Protein AF-A0A843WZU0-F1 (afdb_monomer_lite)

Structure (mmCIF, N/CA/C/O backbone):
data_AF-A0A843WZU0-F1
#
_entry.id   AF-A0A843WZU0-F1
#
loop_
_atom_site.group_PDB
_atom_site.id
_atom_site.type_symbol
_atom_site.label_atom_id
_atom_site.label_alt_id
_atom_site.label_comp_id
_atom_site.label_asym_id
_atom_site.label_entity_id
_atom_site.label_seq_id
_atom_site.pdbx_PDB_ins_code
_atom_site.Cartn_x
_atom_site.Cartn_y
_atom_site.Cartn_z
_atom_site.occupancy
_atom_site.B_iso_or_equiv
_atom_site.auth_seq_id
_atom_site.auth_comp_id
_atom_site.auth_asym_id
_atom_site.auth_atom_id
_atom_site.pdbx_PDB_model_num
ATOM 1 N N . MET A 1 1 ? -19.496 5.874 25.690 1.00 29.38 1 MET A N 1
ATOM 2 C CA . MET A 1 1 ? -19.102 6.927 24.736 1.00 29.38 1 MET A CA 1
ATOM 3 C C . MET A 1 1 ? -18.049 6.318 23.839 1.00 29.38 1 MET A C 1
ATOM 5 O O . MET A 1 1 ? -16.965 6.031 24.326 1.00 29.38 1 MET A O 1
ATOM 9 N N . SER A 1 2 ? -18.412 5.988 22.600 1.00 36.06 2 SER A N 1
ATOM 10 C CA . SER A 1 2 ? -17.468 5.441 21.625 1.00 36.06 2 SER A CA 1
ATOM 11 C C . SER A 1 2 ? -16.636 6.602 21.111 1.00 36.06 2 SER A C 1
ATOM 13 O O . SER A 1 2 ? -17.109 7.388 20.297 1.00 36.06 2 SER A O 1
ATOM 15 N N . VAL A 1 3 ? -15.437 6.761 21.660 1.00 37.38 3 VAL A N 1
ATOM 16 C CA . VAL A 1 3 ? -14.410 7.580 21.025 1.00 37.38 3 VAL A CA 1
ATOM 17 C C . VAL A 1 3 ? -14.153 6.887 19.691 1.00 37.38 3 VAL A C 1
ATOM 19 O O . VAL A 1 3 ? -13.659 5.761 19.689 1.00 37.38 3 VAL A O 1
ATOM 22 N N . SER A 1 4 ? -14.595 7.463 18.569 1.00 43.06 4 SER A N 1
ATOM 23 C CA . SER A 1 4 ? -14.102 6.989 17.281 1.00 43.06 4 SER A CA 1
ATOM 24 C C . SER A 1 4 ? -12.629 7.358 17.272 1.00 43.06 4 SER A C 1
ATOM 26 O O . SER A 1 4 ? -12.286 8.524 17.094 1.00 43.06 4 SER A O 1
ATOM 28 N N . SER A 1 5 ? -11.769 6.398 17.595 1.00 50.44 5 SER A N 1
ATOM 29 C CA . SER A 1 5 ? -10.348 6.513 17.313 1.00 50.44 5 SER A CA 1
ATOM 30 C C . SER A 1 5 ? -10.256 6.752 15.811 1.00 50.44 5 SER A C 1
ATOM 32 O O . SER A 1 5 ? -10.534 5.831 15.046 1.00 50.44 5 SER A O 1
ATOM 34 N N . GLU A 1 6 ? -10.016 7.998 15.401 1.00 60.50 6 GLU A N 1
ATOM 35 C CA . GLU A 1 6 ? -9.781 8.339 13.999 1.00 60.50 6 GLU A CA 1
ATOM 36 C C . GLU A 1 6 ? -8.616 7.469 13.543 1.00 60.50 6 GLU A C 1
ATOM 38 O O . GLU A 1 6 ? -7.500 7.592 14.056 1.00 60.50 6 GLU A O 1
ATOM 43 N N . LYS A 1 7 ? -8.894 6.509 12.662 1.00 74.81 7 LYS A N 1
ATOM 44 C CA . LYS A 1 7 ? -7.844 5.626 12.175 1.00 74.81 7 LYS A CA 1
ATOM 45 C C . LYS A 1 7 ? -7.040 6.426 11.171 1.00 74.81 7 LYS A C 1
ATOM 47 O O . LYS A 1 7 ? -7.599 7.177 10.374 1.00 74.81 7 LYS A O 1
ATOM 52 N N . TRP A 1 8 ? -5.726 6.249 11.149 1.00 81.62 8 TRP A N 1
ATOM 53 C CA . TRP A 1 8 ? -4.874 6.939 10.174 1.00 81.62 8 TRP A CA 1
ATOM 54 C C . TRP A 1 8 ? -5.292 6.618 8.722 1.00 81.62 8 TRP A C 1
ATOM 56 O O . TRP A 1 8 ? -5.167 7.458 7.830 1.00 81.62 8 TRP A O 1
ATOM 66 N N . ILE A 1 9 ? -5.907 5.446 8.504 1.00 83.50 9 ILE A N 1
ATOM 67 C CA . ILE A 1 9 ? -6.501 5.040 7.224 1.00 83.50 9 ILE A CA 1
ATOM 68 C C . ILE A 1 9 ? -7.724 5.873 6.807 1.00 83.50 9 ILE A C 1
ATOM 70 O O . ILE A 1 9 ? -7.991 5.983 5.611 1.00 83.50 9 ILE A O 1
ATOM 74 N N . ASP A 1 10 ? -8.438 6.513 7.740 1.00 81.06 10 ASP A N 1
ATOM 75 C CA . ASP A 1 10 ? -9.560 7.401 7.412 1.00 81.06 10 ASP A CA 1
ATOM 76 C C . ASP A 1 10 ? -9.051 8.659 6.693 1.00 81.06 10 ASP A C 1
ATOM 78 O O . ASP A 1 10 ? -9.720 9.193 5.807 1.00 81.06 10 ASP A O 1
ATOM 82 N N . GLY A 1 11 ? -7.824 9.095 6.994 1.00 76.88 11 GLY A N 1
ATOM 83 C CA . GLY A 1 11 ? -7.146 10.170 6.269 1.00 76.88 11 GLY A CA 1
ATOM 84 C C . GLY A 1 11 ? -6.792 9.796 4.826 1.00 76.88 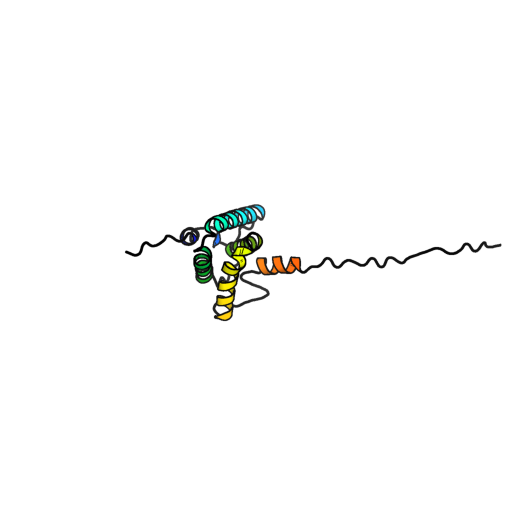11 GLY A C 1
ATOM 85 O O . GLY A 1 11 ? -6.676 10.677 3.974 1.00 76.88 11 GLY A O 1
ATOM 86 N N . LEU A 1 12 ? -6.676 8.499 4.517 1.00 80.75 12 LEU A N 1
ATOM 87 C CA . LEU A 1 12 ? -6.300 8.036 3.183 1.00 80.75 12 LEU A CA 1
ATOM 88 C C . LEU A 1 12 ? -7.441 8.143 2.172 1.00 80.75 12 LEU A C 1
ATOM 90 O O . LEU A 1 12 ? -7.161 8.275 0.982 1.00 80.75 12 LEU A O 1
ATOM 94 N N . GLN A 1 13 ? -8.710 8.098 2.595 1.00 70.81 13 GLN A N 1
ATOM 95 C CA . GLN A 1 13 ? -9.875 7.952 1.699 1.00 70.81 13 GLN A CA 1
ATOM 96 C C . GLN A 1 13 ? -9.987 9.039 0.609 1.00 70.81 13 GLN A C 1
ATOM 98 O O . GLN A 1 13 ? -10.548 8.797 -0.458 1.00 70.81 13 GLN A O 1
ATOM 103 N N . PHE A 1 14 ? -9.407 10.222 0.843 1.00 67.31 14 PHE A N 1
ATOM 104 C CA . PHE A 1 14 ? -9.398 11.349 -0.102 1.00 67.31 14 PHE A CA 1
ATOM 105 C C . PHE A 1 14 ? -8.058 11.544 -0.824 1.00 67.31 14 PHE A C 1
ATOM 107 O O . PHE A 1 14 ? -7.847 12.556 -1.495 1.00 67.31 14 PHE A O 1
ATOM 114 N N . THR A 1 15 ? -7.136 10.598 -0.683 1.00 79.56 15 THR A N 1
ATOM 115 C CA . THR A 1 15 ? -5.778 10.720 -1.207 1.00 79.56 15 THR A CA 1
ATOM 116 C C . THR A 1 15 ? -5.639 10.163 -2.623 1.00 79.56 15 THR A C 1
ATOM 118 O O . THR A 1 15 ? -6.451 9.370 -3.104 1.00 79.56 15 THR A O 1
ATOM 121 N N . SER A 1 16 ? -4.558 10.561 -3.299 1.00 81.12 16 SER A N 1
ATOM 122 C CA . SER A 1 16 ? -4.184 10.040 -4.619 1.00 81.12 16 SER A CA 1
ATOM 123 C C . SER A 1 16 ? -3.870 8.539 -4.611 1.00 81.12 16 SER A C 1
ATOM 125 O O . SER A 1 16 ? -3.814 7.938 -5.678 1.00 81.12 16 SER A O 1
ATOM 127 N N . LEU A 1 17 ? -3.723 7.923 -3.433 1.00 82.50 17 LEU A N 1
ATOM 128 C CA . LEU A 1 17 ? -3.430 6.500 -3.246 1.00 82.50 17 LEU A CA 1
ATOM 129 C C . LEU A 1 17 ? -4.458 5.573 -3.916 1.00 82.50 17 LEU A C 1
ATOM 131 O O . LEU A 1 17 ? -4.117 4.488 -4.384 1.00 82.50 17 LEU A O 1
ATOM 135 N N . PHE A 1 18 ? -5.717 6.013 -3.987 1.00 80.44 18 PHE A N 1
ATOM 136 C CA . PHE A 1 18 ? -6.813 5.244 -4.586 1.00 80.44 18 PHE A CA 1
ATOM 137 C C . PHE A 1 18 ? -7.137 5.645 -6.026 1.00 80.44 18 PHE A C 1
ATOM 139 O O . PHE A 1 18 ? -8.102 5.137 -6.597 1.00 80.44 18 PHE A O 1
ATOM 146 N N . ARG A 1 19 ? -6.357 6.556 -6.614 1.00 77.12 19 ARG A N 1
ATOM 147 C CA . ARG A 1 19 ? -6.451 6.900 -8.034 1.00 77.12 19 ARG A CA 1
ATOM 148 C C . ARG A 1 19 ? -5.510 6.026 -8.870 1.00 77.12 19 ARG A C 1
ATOM 150 O O . ARG A 1 19 ? -4.591 5.412 -8.321 1.00 77.12 19 ARG A O 1
ATOM 157 N N . PRO A 1 20 ? -5.724 5.985 -10.198 1.00 75.69 20 PRO A N 1
ATOM 158 C CA . PRO A 1 20 ? -4.757 5.398 -11.109 1.00 75.69 20 PRO A CA 1
ATOM 159 C C . PRO A 1 20 ? -3.381 6.050 -10.915 1.00 75.69 20 PRO A C 1
ATOM 161 O O . PRO A 1 20 ? -3.320 7.270 -10.704 1.00 75.69 20 PRO A O 1
ATOM 164 N N . PRO A 1 21 ? -2.290 5.272 -10.988 1.00 75.75 21 PRO A N 1
ATOM 165 C CA . PRO A 1 21 ? -0.948 5.813 -10.859 1.00 75.75 21 PRO A CA 1
ATOM 166 C C . PRO A 1 21 ? -0.684 6.879 -11.938 1.00 75.75 21 PRO A C 1
ATOM 168 O O . PRO A 1 21 ? -1.135 6.734 -13.081 1.00 75.75 21 PRO A O 1
ATOM 171 N N . PRO A 1 22 ? 0.034 7.968 -11.607 1.00 79.50 22 PRO A N 1
ATOM 172 C CA . PRO A 1 22 ? 0.430 8.957 -12.601 1.00 79.50 22 PRO A CA 1
ATOM 173 C C . PRO A 1 22 ? 1.323 8.313 -13.672 1.00 79.50 22 PRO A C 1
ATOM 175 O O . PRO A 1 22 ? 2.135 7.435 -13.379 1.00 79.50 22 PRO A O 1
ATOM 178 N N . GLN A 1 23 ? 1.174 8.761 -14.923 1.00 78.00 23 GLN A N 1
ATOM 179 C CA . GLN A 1 23 ? 1.969 8.242 -16.048 1.00 78.00 23 GLN A CA 1
ATOM 180 C C . GLN A 1 23 ? 3.425 8.716 -16.026 1.00 78.00 23 GLN A C 1
ATOM 182 O O . GLN A 1 23 ? 4.282 8.105 -16.657 1.00 78.00 23 GLN A O 1
ATOM 187 N N . ASP A 1 24 ? 3.700 9.802 -15.308 1.00 88.81 24 ASP A N 1
ATOM 188 C CA . ASP A 1 24 ? 5.049 10.308 -15.113 1.00 88.81 24 ASP A CA 1
ATOM 189 C C . ASP A 1 24 ? 5.783 9.462 -14.059 1.00 88.81 24 ASP A C 1
ATOM 191 O O . ASP A 1 24 ? 5.426 9.466 -12.880 1.00 88.81 24 ASP A O 1
ATOM 195 N N . GLU A 1 25 ? 6.799 8.717 -14.503 1.00 83.38 25 GLU A N 1
ATOM 196 C CA . GLU A 1 25 ? 7.641 7.851 -13.663 1.00 83.38 25 GLU A CA 1
ATOM 197 C C . GLU A 1 25 ? 8.215 8.557 -12.421 1.00 83.38 25 GLU A C 1
ATOM 199 O O . GLU A 1 25 ? 8.024 8.045 -11.313 1.00 83.38 25 GLU A O 1
ATOM 204 N N . PRO A 1 26 ? 8.892 9.722 -12.534 1.00 86.94 26 PRO A N 1
ATOM 205 C CA . PRO A 1 26 ? 9.474 10.366 -11.362 1.00 86.94 26 PRO A CA 1
ATOM 206 C C . PRO A 1 26 ? 8.408 10.857 -10.380 1.00 86.94 26 PRO A C 1
ATOM 208 O O . PRO A 1 26 ? 8.589 10.718 -9.168 1.00 86.94 26 PRO A O 1
ATOM 211 N N . GLN A 1 27 ? 7.270 11.366 -10.864 1.00 86.12 27 GLN A N 1
ATOM 212 C CA . GLN A 1 27 ? 6.153 11.720 -9.993 1.00 86.12 27 GLN A CA 1
ATOM 213 C C . GLN A 1 27 ? 5.551 10.490 -9.300 1.00 86.12 27 GLN A C 1
ATOM 215 O O . GLN A 1 27 ? 5.237 10.565 -8.110 1.00 86.12 27 GLN A O 1
ATOM 220 N N . ARG A 1 28 ? 5.405 9.362 -10.009 1.00 85.44 28 ARG A N 1
ATOM 221 C CA . ARG A 1 28 ? 4.899 8.109 -9.430 1.00 85.44 28 ARG A CA 1
ATOM 222 C C . ARG A 1 28 ? 5.802 7.623 -8.304 1.00 85.44 28 ARG A C 1
ATOM 224 O O . ARG A 1 28 ? 5.317 7.393 -7.200 1.00 85.44 28 ARG A O 1
ATOM 231 N N . GLN A 1 29 ? 7.108 7.548 -8.554 1.00 86.00 29 GLN A N 1
ATOM 232 C CA . GLN A 1 29 ? 8.098 7.142 -7.554 1.00 86.00 29 GLN A CA 1
ATOM 233 C C . GLN A 1 29 ? 8.078 8.053 -6.322 1.00 86.00 29 GLN A C 1
ATOM 235 O O . GLN A 1 29 ? 8.038 7.561 -5.197 1.00 86.00 29 GLN A O 1
ATOM 240 N N . ALA A 1 30 ? 8.021 9.374 -6.515 1.00 88.88 30 ALA A N 1
ATOM 241 C CA . ALA A 1 30 ? 7.943 10.319 -5.403 1.00 88.88 30 ALA A CA 1
ATOM 242 C C . ALA A 1 30 ? 6.681 10.116 -4.547 1.00 88.88 30 ALA A C 1
ATOM 244 O O . ALA A 1 30 ? 6.754 10.176 -3.321 1.00 88.88 30 ALA A O 1
ATOM 245 N N . GLN A 1 31 ? 5.531 9.843 -5.176 1.00 89.50 31 GLN A N 1
ATOM 246 C CA . GLN A 1 31 ? 4.295 9.551 -4.446 1.00 89.50 31 GLN A CA 1
ATOM 247 C C . GLN A 1 31 ? 4.382 8.227 -3.691 1.00 89.50 31 GLN A C 1
ATOM 249 O O . GLN A 1 31 ? 3.987 8.175 -2.529 1.00 89.50 31 GLN A O 1
ATOM 254 N N . ILE A 1 32 ? 4.918 7.177 -4.320 1.00 87.38 32 ILE A N 1
ATOM 255 C CA . ILE A 1 32 ? 5.096 5.873 -3.674 1.00 87.38 32 ILE A CA 1
ATOM 256 C C . ILE A 1 32 ? 5.953 6.021 -2.421 1.00 87.38 32 ILE A C 1
ATOM 258 O O . ILE A 1 32 ? 5.525 5.611 -1.348 1.00 87.38 32 ILE A O 1
ATOM 262 N N . ILE A 1 33 ? 7.120 6.656 -2.543 1.00 88.88 33 ILE A N 1
ATOM 263 C CA . ILE A 1 33 ? 8.039 6.862 -1.420 1.00 88.88 33 ILE A CA 1
ATOM 264 C C . ILE A 1 33 ? 7.355 7.663 -0.306 1.00 88.88 33 ILE A C 1
ATOM 266 O O . ILE A 1 33 ? 7.388 7.242 0.846 1.00 88.88 33 ILE A O 1
ATOM 270 N N . ALA A 1 34 ? 6.659 8.753 -0.645 1.00 90.94 34 ALA A N 1
ATOM 271 C CA . ALA A 1 34 ? 5.953 9.566 0.344 1.00 90.94 34 ALA A CA 1
ATOM 272 C C . ALA A 1 34 ? 4.887 8.770 1.118 1.00 90.94 34 ALA A C 1
ATOM 274 O O . ALA A 1 34 ? 4.753 8.933 2.331 1.00 90.94 34 ALA A O 1
ATOM 275 N N . TYR A 1 35 ? 4.136 7.888 0.447 1.00 89.62 35 TYR A N 1
ATOM 276 C CA . TYR A 1 35 ? 3.154 7.036 1.122 1.00 89.62 35 TYR A CA 1
ATOM 277 C C . TYR A 1 35 ? 3.797 5.893 1.908 1.00 89.62 35 TYR A C 1
ATOM 279 O O . TYR A 1 35 ? 3.293 5.548 2.972 1.00 89.62 35 TYR A O 1
ATOM 287 N N . VAL A 1 36 ? 4.906 5.325 1.436 1.00 89.44 36 VAL A N 1
ATOM 288 C CA . VAL A 1 36 ? 5.658 4.301 2.176 1.00 89.44 36 VAL A CA 1
ATOM 289 C C . VAL A 1 36 ? 6.189 4.879 3.487 1.00 89.44 36 VAL A C 1
ATOM 291 O O . VAL A 1 36 ? 5.980 4.285 4.543 1.00 89.44 36 VAL A O 1
ATOM 294 N N . GLU A 1 37 ? 6.787 6.071 3.442 1.00 89.50 37 GLU A N 1
ATOM 295 C CA . GLU A 1 37 ? 7.227 6.789 4.642 1.00 89.50 37 GLU A CA 1
ATOM 296 C C . GLU A 1 37 ? 6.050 7.118 5.564 1.00 89.50 37 GLU A C 1
ATOM 298 O O . GLU A 1 37 ? 6.151 6.946 6.778 1.00 89.50 37 GLU A O 1
ATOM 303 N N . TYR A 1 38 ? 4.913 7.538 4.998 1.00 87.94 38 TYR A N 1
ATOM 304 C CA . TYR A 1 38 ? 3.697 7.797 5.766 1.00 87.94 38 TYR A CA 1
ATOM 305 C C . TYR A 1 38 ? 3.200 6.540 6.491 1.00 87.94 38 TYR A C 1
ATOM 307 O O . TYR A 1 38 ? 2.944 6.596 7.688 1.00 87.94 38 TYR A O 1
ATOM 315 N N . PHE A 1 39 ? 3.126 5.390 5.814 1.00 88.06 39 PHE A N 1
ATOM 316 C CA . PHE A 1 39 ? 2.741 4.115 6.433 1.00 88.06 39 PHE A CA 1
ATOM 317 C C . PHE A 1 39 ? 3.720 3.727 7.548 1.00 88.06 39 PHE A C 1
ATOM 319 O O . PHE A 1 39 ? 3.293 3.286 8.616 1.00 88.06 39 PHE A O 1
ATOM 326 N N . GLY A 1 40 ? 5.018 3.966 7.334 1.00 84.94 40 GLY A N 1
ATOM 327 C CA . GLY A 1 40 ? 6.077 3.747 8.320 1.00 84.94 40 GLY A CA 1
ATOM 328 C C . GLY A 1 40 ? 5.853 4.486 9.643 1.00 84.94 40 GLY A C 1
ATOM 329 O O . GLY A 1 40 ? 6.179 3.955 10.704 1.00 84.94 40 GLY A O 1
ATOM 330 N N . GLN A 1 41 ? 5.230 5.670 9.614 1.00 85.94 41 GLN A N 1
ATOM 331 C CA . GLN A 1 41 ? 4.939 6.462 10.818 1.00 85.94 41 GLN A CA 1
ATOM 332 C C . GLN A 1 41 ? 3.856 5.841 11.712 1.00 85.94 41 GLN A C 1
ATOM 334 O O . GLN A 1 41 ? 3.815 6.138 12.906 1.00 85.94 41 GLN A O 1
ATOM 339 N N . PHE A 1 42 ? 2.997 4.976 11.163 1.00 83.00 42 PHE A N 1
ATOM 340 C CA . PHE A 1 42 ? 1.858 4.387 11.876 1.00 83.00 42 PHE A CA 1
ATOM 341 C C . PHE A 1 42 ? 2.052 2.913 12.242 1.00 83.00 42 PHE A C 1
ATOM 343 O O . PHE A 1 42 ? 1.093 2.276 12.671 1.00 83.00 42 PHE A O 1
ATOM 350 N N . THR A 1 43 ? 3.282 2.390 12.159 1.00 77.69 43 THR A N 1
ATOM 351 C CA . THR A 1 43 ? 3.711 1.001 12.464 1.00 77.69 43 THR A CA 1
ATOM 352 C C . THR A 1 43 ? 3.589 0.574 13.944 1.00 77.69 43 THR A C 1
ATOM 354 O O . THR A 1 43 ? 4.318 -0.279 14.446 1.00 77.69 43 THR A O 1
ATOM 357 N N . SER A 1 44 ? 2.640 1.165 14.668 1.00 79.44 44 SER A N 1
ATOM 358 C CA . SER A 1 44 ? 2.272 0.823 16.044 1.00 79.44 44 SER A CA 1
ATOM 359 C C . SER A 1 44 ? 1.450 -0.477 16.129 1.00 79.44 44 SER A C 1
ATOM 361 O O . SER A 1 44 ? 1.153 -1.111 15.119 1.00 79.44 44 SER A O 1
ATOM 363 N N . GLU A 1 45 ? 1.019 -0.871 17.331 1.00 77.56 45 GLU A N 1
ATOM 364 C CA . GLU A 1 45 ? 0.239 -2.103 17.561 1.00 77.56 45 GLU A CA 1
ATOM 365 C C . GLU A 1 45 ? -1.075 -2.191 16.764 1.00 77.56 45 GLU A C 1
ATOM 367 O O . GLU A 1 45 ? -1.546 -3.288 16.480 1.00 77.56 45 GLU A O 1
ATOM 372 N N . GLN A 1 46 ? -1.667 -1.055 16.383 1.00 82.12 46 GLN A N 1
ATOM 373 C CA . GLN A 1 46 ? -2.926 -1.004 15.622 1.00 82.12 46 GLN A CA 1
ATOM 374 C C . GLN A 1 46 ? -2.717 -1.121 14.108 1.00 82.12 46 GLN A C 1
ATOM 376 O O . GLN A 1 46 ? -3.674 -1.363 13.372 1.00 82.12 46 GLN A O 1
ATOM 381 N N . PHE A 1 47 ? -1.467 -1.019 13.644 1.00 86.62 47 PHE A N 1
ATOM 382 C CA . PHE A 1 47 ? -1.118 -1.078 12.229 1.00 86.62 47 PHE A CA 1
ATOM 383 C C . PHE A 1 47 ? -1.693 -2.306 11.508 1.00 86.62 47 PHE A C 1
ATOM 385 O O . PHE A 1 47 ? -2.304 -2.121 10.454 1.00 86.62 47 PHE A O 1
ATOM 392 N N . PRO A 1 48 ? -1.574 -3.545 12.036 1.00 87.19 48 PRO A N 1
ATOM 393 C CA . PRO A 1 48 ? -2.086 -4.716 11.333 1.00 87.19 48 PRO A CA 1
ATOM 394 C C . PRO A 1 48 ? -3.600 -4.684 11.141 1.00 87.19 48 PRO A C 1
ATOM 396 O O . PRO A 1 48 ? -4.093 -5.067 10.083 1.00 87.19 48 PRO A O 1
ATOM 399 N N . GLU A 1 49 ? -4.329 -4.184 12.136 1.00 88.25 49 GLU A N 1
ATOM 400 C CA . GLU A 1 49 ? -5.787 -4.112 12.107 1.00 88.25 49 GLU A CA 1
ATOM 401 C C . GLU A 1 49 ? -6.274 -3.052 11.108 1.00 88.25 49 GLU A C 1
ATOM 403 O O . GLU A 1 49 ? -7.211 -3.283 10.338 1.00 88.25 49 GLU A O 1
ATOM 408 N N . ASP A 1 50 ? -5.604 -1.899 11.083 1.00 88.50 50 ASP A N 1
ATOM 409 C CA . ASP A 1 50 ? -5.916 -0.808 10.164 1.00 88.50 50 ASP A CA 1
ATOM 410 C C . ASP A 1 50 ? -5.579 -1.183 8.716 1.00 88.50 50 ASP A C 1
ATOM 412 O O . ASP A 1 50 ? -6.386 -0.969 7.811 1.00 88.50 50 ASP A O 1
ATOM 416 N N . VAL A 1 51 ? -4.427 -1.816 8.478 1.00 88.06 51 VAL A N 1
ATOM 417 C CA . VAL A 1 51 ? -4.042 -2.305 7.146 1.00 88.06 51 VAL A CA 1
ATOM 418 C C . VAL A 1 51 ? -4.975 -3.414 6.667 1.00 88.06 51 VAL A C 1
ATOM 420 O O . VAL A 1 51 ? -5.366 -3.420 5.499 1.00 88.06 51 VAL A O 1
ATOM 423 N N . ALA A 1 52 ? -5.395 -4.324 7.547 1.00 87.75 52 ALA A N 1
ATOM 424 C CA . ALA A 1 52 ? -6.371 -5.349 7.193 1.00 87.75 52 ALA A CA 1
ATOM 425 C C . ALA A 1 52 ? -7.706 -4.739 6.749 1.00 87.75 52 ALA A C 1
ATOM 427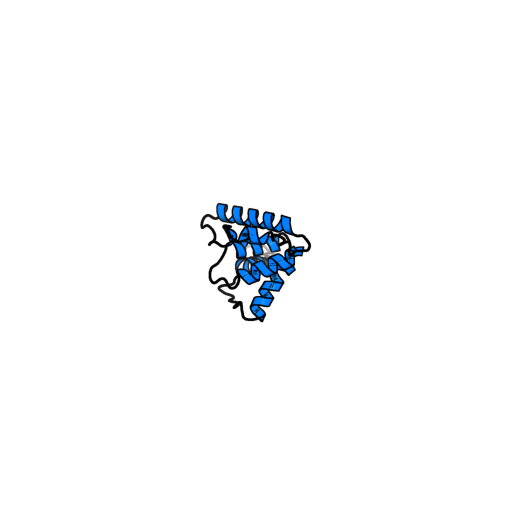 O O . ALA A 1 52 ? -8.279 -5.187 5.755 1.00 87.75 52 ALA A O 1
ATOM 428 N N . GLN A 1 53 ? -8.181 -3.697 7.434 1.00 87.81 53 GLN A N 1
ATOM 429 C CA . GLN A 1 53 ? -9.395 -2.979 7.038 1.00 87.81 53 GLN A CA 1
ATOM 430 C C . GLN A 1 53 ? -9.211 -2.180 5.750 1.00 87.81 53 GLN A C 1
ATOM 432 O O . GLN A 1 53 ? -10.100 -2.179 4.903 1.00 87.81 53 GLN A O 1
ATOM 437 N N . LEU A 1 54 ? -8.057 -1.534 5.571 1.00 87.69 54 LEU A N 1
ATOM 438 C CA . LEU A 1 54 ? -7.694 -0.868 4.324 1.00 87.69 54 LEU A CA 1
ATOM 439 C C . LEU A 1 54 ? -7.796 -1.857 3.154 1.00 87.69 54 LEU A C 1
ATOM 441 O O . LEU A 1 54 ? -8.473 -1.597 2.165 1.00 87.69 54 LEU A O 1
ATOM 445 N N . ILE A 1 55 ? -7.193 -3.033 3.295 1.00 85.44 55 ILE A N 1
ATOM 446 C CA . ILE A 1 55 ? -7.206 -4.062 2.257 1.00 85.44 55 ILE A CA 1
ATOM 447 C C . ILE A 1 55 ? -8.638 -4.568 2.015 1.00 85.44 55 ILE A C 1
ATOM 449 O O . ILE A 1 55 ? -9.090 -4.603 0.875 1.00 85.44 55 ILE A O 1
ATOM 453 N N . GLN A 1 56 ? -9.415 -4.851 3.058 1.00 82.75 56 GLN A N 1
ATOM 454 C CA . GLN A 1 56 ? -10.809 -5.291 2.897 1.00 82.75 56 GLN A CA 1
ATOM 455 C C . GLN A 1 56 ? -11.721 -4.247 2.233 1.00 82.75 56 GLN A C 1
ATOM 457 O O . GLN A 1 56 ? -12.649 -4.610 1.516 1.00 82.75 56 GLN A O 1
ATOM 462 N N . ASN A 1 57 ? -11.471 -2.955 2.452 1.00 82.56 57 ASN A N 1
ATOM 463 C CA . ASN A 1 57 ? -12.301 -1.885 1.895 1.00 82.56 57 ASN A CA 1
ATOM 464 C C . ASN A 1 57 ? -12.000 -1.598 0.419 1.00 82.56 57 ASN A C 1
ATOM 466 O O . ASN A 1 57 ? -12.873 -1.114 -0.305 1.00 82.56 57 ASN A O 1
ATOM 470 N N . TYR A 1 58 ? -10.767 -1.855 -0.026 1.00 78.56 58 TYR A N 1
ATOM 471 C CA . TYR A 1 58 ? -10.301 -1.464 -1.359 1.00 78.56 58 TYR A CA 1
ATOM 472 C C . TYR A 1 58 ? -9.985 -2.643 -2.290 1.00 78.56 58 TYR A C 1
ATOM 474 O O . TYR A 1 58 ? -9.868 -2.424 -3.499 1.00 78.56 58 TYR A O 1
ATOM 482 N N . TYR A 1 59 ? -9.934 -3.876 -1.773 1.00 75.00 59 TYR A N 1
ATOM 483 C CA . TYR A 1 59 ? -9.918 -5.102 -2.571 1.00 75.00 59 TYR A CA 1
ATOM 484 C C . TYR A 1 59 ? -11.279 -5.817 -2.525 1.00 75.00 59 TYR A C 1
ATOM 486 O O . TYR A 1 59 ? -11.933 -5.831 -1.486 1.00 75.00 59 TYR A O 1
ATOM 494 N N . PRO A 1 60 ? -11.713 -6.447 -3.631 1.00 67.50 60 PRO A N 1
ATOM 495 C CA . PRO A 1 60 ? -11.027 -6.550 -4.920 1.00 67.50 60 PRO A CA 1
ATOM 496 C C . PRO A 1 60 ? -11.112 -5.262 -5.758 1.00 67.50 60 PRO A C 1
ATOM 498 O O . PRO A 1 60 ? -12.200 -4.778 -6.070 1.00 67.50 60 PRO A O 1
ATOM 501 N N . SER A 1 61 ? -9.965 -4.739 -6.204 1.00 64.69 61 SER A N 1
ATOM 502 C CA . SER A 1 61 ? -9.924 -3.697 -7.237 1.00 64.69 61 SER A CA 1
ATOM 503 C C . SER A 1 61 ? -9.778 -4.343 -8.613 1.00 64.69 61 SER A C 1
ATOM 505 O O . SER A 1 61 ? -8.982 -5.261 -8.790 1.00 64.69 61 SER A O 1
ATOM 507 N N . LYS A 1 62 ? -10.546 -3.864 -9.597 1.00 60.91 62 LYS A N 1
ATOM 508 C CA . LYS A 1 62 ? -10.412 -4.267 -11.012 1.00 60.91 62 LYS A CA 1
ATOM 509 C C . LYS A 1 62 ? -9.381 -3.429 -11.774 1.00 60.91 62 LYS A C 1
ATOM 511 O O . LYS A 1 62 ? -9.033 -3.772 -12.897 1.00 60.91 62 LYS A O 1
ATOM 516 N N . GLU A 1 63 ? -8.935 -2.330 -11.177 1.00 65.56 63 GLU A N 1
ATOM 517 C CA . GLU A 1 63 ? -7.983 -1.381 -11.751 1.00 65.56 63 GLU A CA 1
ATOM 518 C C . GLU A 1 63 ? -6.733 -1.334 -10.871 1.00 65.56 63 GLU A C 1
ATOM 520 O O . GLU A 1 63 ? -6.859 -1.368 -9.643 1.00 65.56 63 GLU A O 1
ATOM 525 N N . GLY A 1 64 ? -5.554 -1.252 -11.494 1.00 67.69 64 GLY A N 1
ATOM 526 C CA . GLY A 1 64 ? -4.290 -1.076 -10.781 1.00 67.69 64 GLY A CA 1
ATOM 527 C C . GLY A 1 64 ? -4.271 0.275 -10.076 1.00 67.69 64 GLY A C 1
ATOM 528 O O . GLY A 1 64 ? -4.444 1.319 -10.715 1.00 67.69 64 GLY A O 1
ATOM 529 N N . ARG A 1 65 ? -4.107 0.257 -8.753 1.00 79.50 65 ARG A N 1
ATOM 530 C CA . ARG A 1 65 ? -4.082 1.469 -7.926 1.00 79.50 65 ARG A CA 1
ATOM 531 C C . ARG A 1 65 ? -2.670 1.733 -7.448 1.00 79.50 65 ARG A C 1
ATOM 533 O O . ARG A 1 65 ? -1.891 0.808 -7.239 1.00 79.50 65 ARG A O 1
ATOM 540 N N . LEU A 1 66 ? -2.377 3.000 -7.164 1.00 83.94 66 LEU A N 1
ATOM 541 C CA . LEU A 1 66 ? -1.116 3.370 -6.523 1.00 83.94 66 LEU A CA 1
ATOM 542 C C . LEU A 1 66 ? -0.919 2.638 -5.179 1.00 83.94 66 LEU A C 1
ATOM 544 O O . LEU A 1 66 ? 0.211 2.341 -4.803 1.00 83.94 66 LEU A O 1
ATOM 548 N N . LEU A 1 67 ? -2.017 2.294 -4.492 1.00 85.38 67 LEU A N 1
ATOM 549 C CA . LEU A 1 67 ? -2.022 1.452 -3.294 1.00 85.38 67 LEU A CA 1
ATOM 550 C C . LEU A 1 67 ? -1.243 0.139 -3.470 1.00 85.38 67 LEU A C 1
ATOM 552 O O . LEU A 1 67 ? -0.498 -0.230 -2.567 1.00 85.38 67 LEU A O 1
ATOM 556 N N . ASP A 1 68 ? -1.390 -0.544 -4.608 1.00 82.00 68 ASP A N 1
ATOM 557 C CA . ASP A 1 68 ? -0.752 -1.844 -4.857 1.00 82.00 68 ASP A CA 1
ATOM 558 C C . ASP A 1 68 ? 0.779 -1.698 -4.863 1.00 82.00 68 ASP A C 1
ATOM 560 O O . ASP A 1 68 ? 1.507 -2.471 -4.235 1.00 82.00 68 ASP A O 1
ATOM 564 N N . GLU A 1 69 ? 1.271 -0.654 -5.539 1.00 84.06 69 GLU A N 1
ATOM 565 C CA . GLU A 1 69 ? 2.693 -0.307 -5.595 1.00 84.06 69 GLU A CA 1
ATOM 566 C C . GLU A 1 69 ? 3.214 0.150 -4.225 1.00 84.06 69 GLU A C 1
ATOM 568 O O . GLU A 1 69 ? 4.280 -0.291 -3.797 1.00 84.06 69 GLU A O 1
ATOM 573 N N . VAL A 1 70 ? 2.451 0.972 -3.500 1.00 88.50 70 VAL A N 1
ATOM 574 C CA . VAL A 1 70 ? 2.813 1.431 -2.150 1.00 88.50 70 VAL A CA 1
ATOM 575 C C . VAL A 1 70 ? 2.924 0.265 -1.180 1.00 88.50 70 VAL A C 1
ATOM 577 O O . VAL A 1 70 ? 3.924 0.170 -0.478 1.00 88.50 70 VAL A O 1
ATOM 580 N N . LEU A 1 71 ? 1.950 -0.648 -1.155 1.00 88.44 71 LEU A N 1
ATOM 581 C CA . LEU A 1 71 ? 1.997 -1.831 -0.297 1.00 88.44 71 LEU A CA 1
ATOM 582 C C . LEU A 1 71 ? 3.178 -2.737 -0.666 1.00 88.44 71 LEU A C 1
ATOM 584 O O . LEU A 1 71 ? 3.880 -3.211 0.224 1.00 88.44 71 LEU A O 1
ATOM 588 N N . ALA A 1 72 ? 3.446 -2.939 -1.960 1.00 85.69 72 ALA A N 1
ATOM 589 C CA . ALA A 1 72 ? 4.575 -3.749 -2.411 1.00 85.69 72 ALA A CA 1
ATOM 590 C C . ALA A 1 72 ? 5.925 -3.171 -1.956 1.00 85.69 72 ALA A C 1
ATOM 592 O O . ALA A 1 72 ? 6.760 -3.894 -1.410 1.00 85.69 72 ALA A O 1
ATOM 593 N N . ILE A 1 73 ? 6.128 -1.865 -2.146 1.00 88.19 73 ILE A N 1
ATOM 594 C CA . ILE A 1 73 ? 7.359 -1.180 -1.738 1.00 88.19 73 ILE A CA 1
ATOM 595 C C . ILE A 1 73 ? 7.445 -1.053 -0.215 1.00 88.19 73 ILE A C 1
ATOM 597 O O . ILE A 1 73 ? 8.535 -1.183 0.339 1.00 88.19 73 ILE A O 1
ATOM 601 N N . PHE A 1 74 ? 6.323 -0.869 0.478 1.00 89.31 74 PHE A N 1
ATOM 602 C CA . PHE A 1 74 ? 6.282 -0.835 1.936 1.00 89.31 74 PHE A CA 1
ATOM 603 C C . PHE A 1 74 ? 6.753 -2.161 2.534 1.00 89.31 74 PHE A C 1
ATOM 605 O O . PHE A 1 74 ? 7.651 -2.155 3.367 1.00 89.31 74 PHE A O 1
ATOM 612 N N . VAL A 1 75 ? 6.233 -3.301 2.063 1.00 88.75 75 VAL A N 1
ATOM 613 C CA . VAL A 1 75 ? 6.680 -4.629 2.528 1.00 88.75 75 VAL A CA 1
ATOM 614 C C . VAL A 1 75 ? 8.161 -4.868 2.218 1.00 88.75 75 VAL A C 1
ATOM 616 O O . VAL A 1 75 ? 8.848 -5.524 2.999 1.00 88.75 75 VAL A O 1
ATOM 619 N N . LEU A 1 76 ? 8.668 -4.326 1.105 1.00 86.31 76 LEU A N 1
ATOM 620 C CA . LEU A 1 76 ? 10.086 -4.418 0.754 1.00 86.31 76 LEU A CA 1
ATOM 621 C C . LEU A 1 76 ? 10.987 -3.647 1.736 1.00 86.31 76 LEU A C 1
ATOM 623 O O . LEU A 1 76 ? 12.062 -4.136 2.076 1.00 86.31 76 LEU A O 1
ATOM 627 N N . HIS A 1 77 ? 10.560 -2.466 2.191 1.00 86.81 77 HIS A N 1
ATOM 628 C CA . HIS A 1 77 ? 11.317 -1.643 3.144 1.00 86.81 77 HIS A CA 1
ATOM 629 C C . HIS A 1 77 ? 11.115 -2.073 4.603 1.00 86.81 77 HIS A C 1
ATOM 631 O O . HIS A 1 77 ? 12.027 -1.920 5.411 1.00 86.81 77 HIS A O 1
ATOM 637 N N . HIS A 1 78 ? 9.944 -2.630 4.915 1.00 86.19 78 HIS A N 1
ATOM 638 C CA . HIS A 1 78 ? 9.504 -3.008 6.256 1.00 86.19 78 HIS A CA 1
ATOM 639 C C . HIS A 1 78 ? 9.049 -4.476 6.304 1.00 86.19 78 HIS A C 1
ATOM 641 O O . HIS A 1 78 ? 7.860 -4.762 6.511 1.00 86.19 78 HIS A O 1
ATOM 647 N N . PRO A 1 79 ? 9.963 -5.443 6.094 1.00 84.56 79 PRO A N 1
ATOM 648 C CA . PRO A 1 79 ? 9.621 -6.865 6.093 1.00 84.56 79 PRO A CA 1
ATOM 649 C C . PRO A 1 79 ? 9.017 -7.338 7.424 1.00 84.56 79 PRO A C 1
ATOM 651 O O . PRO A 1 79 ? 8.207 -8.267 7.430 1.00 84.56 79 PRO A O 1
ATOM 654 N N . GLU A 1 80 ? 9.336 -6.677 8.541 1.00 87.75 80 GLU A N 1
ATOM 655 C CA . GLU A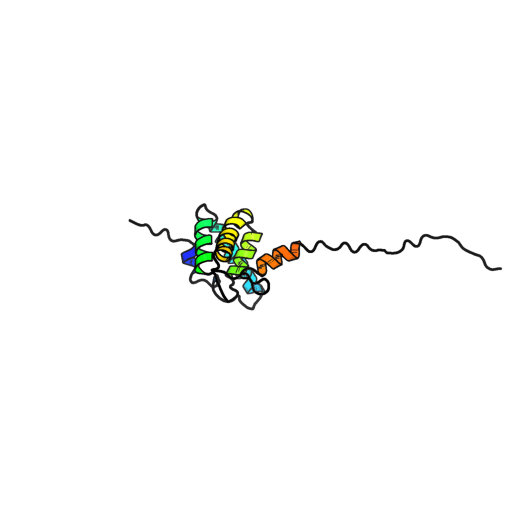 1 80 ? 8.740 -6.905 9.862 1.00 87.75 80 GLU A CA 1
ATOM 656 C C . GLU A 1 80 ? 7.214 -6.715 9.875 1.00 87.75 80 GLU A C 1
ATOM 658 O O . GLU A 1 80 ? 6.506 -7.389 10.625 1.00 87.75 80 GLU A O 1
ATOM 663 N N . HIS A 1 81 ? 6.695 -5.860 8.990 1.00 88.31 81 HIS A N 1
ATOM 664 C CA . HIS A 1 81 ? 5.270 -5.591 8.821 1.00 88.31 81 HIS A CA 1
ATOM 665 C C . HIS A 1 81 ? 4.671 -6.305 7.602 1.00 88.31 81 HIS A C 1
ATOM 667 O O . HIS A 1 81 ? 3.477 -6.177 7.330 1.00 88.31 81 HIS A O 1
ATOM 673 N N . GLY A 1 82 ? 5.457 -7.125 6.898 1.00 86.38 82 GLY A N 1
ATOM 674 C CA . GLY A 1 82 ? 5.002 -7.863 5.722 1.00 86.38 82 GLY A CA 1
ATOM 675 C C . GLY A 1 82 ? 3.796 -8.758 6.003 1.00 86.38 82 GLY A C 1
ATOM 676 O O . GLY A 1 82 ? 2.862 -8.814 5.205 1.00 86.38 82 GLY A O 1
ATOM 677 N N . HIS A 1 83 ? 3.760 -9.406 7.170 1.00 87.81 83 HIS A N 1
ATOM 678 C CA . HIS A 1 83 ? 2.642 -10.273 7.549 1.00 87.81 83 HIS A CA 1
ATOM 679 C C . HIS A 1 83 ? 1.316 -9.509 7.687 1.00 87.81 83 HIS A C 1
ATOM 681 O O . HIS A 1 83 ? 0.282 -10.017 7.258 1.00 87.81 83 HIS A O 1
ATOM 687 N N . ALA A 1 84 ? 1.353 -8.280 8.212 1.00 89.44 84 ALA A N 1
ATOM 688 C CA . ALA A 1 84 ? 0.175 -7.426 8.368 1.00 89.44 84 ALA A CA 1
ATOM 689 C C . ALA A 1 84 ? -0.485 -7.078 7.025 1.00 89.44 84 ALA A C 1
ATOM 691 O O . ALA A 1 84 ? -1.699 -6.921 6.957 1.00 89.44 84 ALA A O 1
ATOM 692 N N . VAL A 1 85 ? 0.310 -6.996 5.955 1.00 87.25 85 VAL A N 1
ATOM 693 C CA . VAL A 1 85 ? -0.173 -6.744 4.593 1.00 87.25 85 VAL A CA 1
ATOM 694 C C . VAL A 1 85 ? -0.591 -8.051 3.916 1.00 87.25 85 VAL A C 1
ATOM 696 O O . VAL A 1 85 ? -1.690 -8.155 3.383 1.00 87.25 85 VAL A O 1
ATOM 699 N N . VAL A 1 86 ? 0.260 -9.080 3.952 1.00 85.00 86 VAL A N 1
ATOM 700 C CA . VAL A 1 86 ? 0.056 -10.332 3.202 1.00 85.00 86 VAL A CA 1
ATOM 701 C C . VAL A 1 86 ? -1.122 -11.147 3.736 1.00 85.00 86 VAL A C 1
ATOM 703 O O . VAL A 1 86 ? -1.883 -11.711 2.949 1.00 85.00 86 VAL A O 1
ATOM 706 N N . HIS A 1 87 ? -1.298 -11.212 5.057 1.00 86.81 87 HIS A N 1
ATOM 707 C CA . HIS A 1 87 ? -2.353 -12.008 5.682 1.00 86.81 87 HIS A CA 1
ATOM 708 C C . HIS A 1 87 ? -3.776 -11.629 5.218 1.00 86.81 87 HIS A C 1
ATOM 710 O O . HIS A 1 87 ? -4.483 -12.511 4.725 1.00 86.81 87 HIS A O 1
ATOM 716 N N . PRO A 1 88 ? -4.224 -10.360 5.299 1.00 85.56 88 PRO A N 1
ATOM 717 C CA . PRO A 1 88 ? -5.563 -9.974 4.844 1.00 85.56 88 PRO A CA 1
ATOM 718 C C . PRO A 1 88 ? -5.775 -10.176 3.337 1.00 85.56 88 PRO A C 1
ATOM 720 O O . PRO A 1 88 ? -6.879 -10.526 2.927 1.00 85.56 88 PRO A O 1
ATOM 723 N N . ILE A 1 89 ? -4.735 -10.038 2.507 1.00 82.00 89 ILE A N 1
ATOM 724 C CA . ILE A 1 89 ? -4.826 -10.317 1.062 1.00 82.00 89 ILE A CA 1
ATOM 725 C C . ILE A 1 89 ? -5.085 -11.805 0.824 1.00 82.00 89 ILE A C 1
ATOM 727 O O . ILE A 1 89 ? -5.983 -12.165 0.064 1.00 82.00 89 ILE A O 1
ATOM 731 N N . LEU A 1 90 ? -4.307 -12.674 1.479 1.00 83.00 90 LEU A N 1
ATOM 732 C CA . LEU A 1 90 ? -4.493 -14.120 1.387 1.00 83.00 90 LEU A CA 1
ATOM 733 C C . LEU A 1 90 ? -5.874 -14.535 1.895 1.00 83.00 90 LEU A C 1
ATOM 735 O O . LEU A 1 90 ? -6.507 -15.368 1.251 1.00 83.00 90 LEU A O 1
ATOM 739 N N . SER A 1 91 ? -6.361 -13.922 2.980 1.00 85.56 91 SER A N 1
ATOM 740 C CA . SER A 1 91 ? -7.737 -14.124 3.448 1.00 85.56 91 SER A CA 1
ATOM 741 C C . SER A 1 91 ? -8.730 -13.810 2.335 1.00 85.56 91 SER A C 1
ATOM 743 O O . SER A 1 91 ? -9.520 -14.673 1.982 1.00 85.56 91 SER A O 1
ATOM 745 N N . CYS A 1 92 ? -8.616 -12.651 1.674 1.00 79.56 92 CYS A N 1
ATOM 746 C CA . CYS A 1 92 ? -9.514 -12.289 0.573 1.00 79.56 92 CYS A CA 1
ATOM 747 C C . CYS A 1 92 ? -9.489 -13.309 -0.585 1.00 79.56 92 CYS A C 1
ATOM 749 O O . CYS A 1 92 ? -10.517 -13.572 -1.209 1.00 79.56 92 CYS A O 1
ATOM 751 N N . ILE A 1 93 ? -8.329 -13.908 -0.880 1.00 79.19 93 ILE A N 1
ATOM 752 C CA . ILE A 1 93 ? -8.209 -14.950 -1.913 1.00 79.19 93 ILE A CA 1
ATOM 753 C C . ILE A 1 93 ? -8.897 -16.246 -1.472 1.00 79.19 93 ILE A C 1
ATOM 755 O O . ILE A 1 93 ? -9.639 -16.846 -2.249 1.00 79.19 93 ILE A O 1
ATOM 759 N N . ILE A 1 94 ? -8.656 -16.680 -0.233 1.00 80.25 94 ILE A N 1
ATOM 760 C CA . ILE A 1 94 ? -9.224 -17.913 0.331 1.00 80.25 94 ILE A CA 1
ATOM 761 C C . ILE A 1 94 ? -10.744 -17.794 0.471 1.00 80.25 94 ILE A C 1
ATOM 763 O O . ILE A 1 94 ? -11.470 -18.721 0.115 1.00 80.25 94 ILE A O 1
ATOM 767 N N . ASP A 1 95 ? -11.219 -16.635 0.920 1.00 80.69 95 ASP A N 1
ATOM 768 C CA . ASP A 1 95 ? -12.637 -16.316 1.093 1.00 80.69 95 ASP A CA 1
ATOM 769 C C . ASP A 1 95 ? -13.360 -16.132 -0.256 1.00 80.69 95 ASP A C 1
ATOM 771 O O . ASP A 1 95 ? -14.580 -15.970 -0.306 1.00 80.69 95 ASP A O 1
ATOM 775 N N . GLY A 1 96 ? -12.621 -16.164 -1.372 1.00 71.56 96 GLY A N 1
ATOM 776 C CA . GLY A 1 96 ? -13.155 -16.048 -2.727 1.00 71.56 96 GLY A CA 1
ATOM 777 C C . GLY A 1 96 ? -13.622 -14.639 -3.095 1.00 71.56 96 GLY A C 1
ATOM 778 O O . GLY A 1 96 ? -14.210 -14.453 -4.161 1.00 71.56 96 GLY A O 1
ATOM 779 N N . THR A 1 97 ? -13.359 -13.641 -2.245 1.00 74.19 97 THR A N 1
ATOM 780 C CA . THR A 1 97 ? -13.668 -12.231 -2.519 1.00 74.19 97 THR A CA 1
ATOM 781 C C . THR A 1 97 ? -12.670 -11.622 -3.501 1.00 74.19 97 THR A C 1
ATOM 783 O O . THR A 1 97 ? -13.027 -10.721 -4.257 1.00 74.19 97 THR A O 1
ATOM 786 N N . LEU A 1 98 ? -11.444 -12.149 -3.555 1.00 71.19 98 LEU A N 1
ATOM 787 C CA . LEU A 1 98 ? -10.382 -11.733 -4.464 1.00 71.19 98 LEU A CA 1
ATOM 788 C C . LEU A 1 98 ? -9.976 -12.884 -5.390 1.00 71.19 98 LEU A C 1
ATOM 790 O O . LEU A 1 98 ? -9.441 -13.900 -4.954 1.00 71.19 98 LEU A O 1
ATOM 794 N N . VAL A 1 99 ? -10.191 -12.723 -6.698 1.00 65.62 99 VAL A N 1
ATOM 795 C CA . VAL A 1 99 ? -9.746 -13.712 -7.690 1.00 65.62 99 VAL A CA 1
ATOM 796 C C . VAL A 1 99 ? -8.270 -13.479 -7.995 1.00 65.62 99 VAL A C 1
ATOM 798 O O . VAL A 1 99 ? -7.905 -12.472 -8.600 1.00 65.62 99 VAL A O 1
ATOM 801 N N . TYR A 1 100 ? -7.414 -14.421 -7.601 1.00 62.81 100 TYR A N 1
ATOM 802 C CA . TYR A 1 100 ? -6.002 -14.396 -7.974 1.00 62.81 100 TYR A CA 1
ATOM 803 C C . TYR A 1 100 ? -5.845 -14.672 -9.475 1.00 62.81 100 TYR A C 1
ATOM 805 O O . TYR A 1 100 ? -6.094 -15.784 -9.944 1.00 62.81 100 TYR A O 1
ATOM 813 N N . ASN A 1 101 ? -5.403 -13.671 -10.235 1.00 61.97 101 ASN A N 1
ATOM 814 C CA . ASN A 1 101 ? -4.986 -13.839 -11.621 1.00 61.97 101 ASN A CA 1
ATOM 815 C C . ASN A 1 101 ? -3.477 -13.583 -11.719 1.00 61.97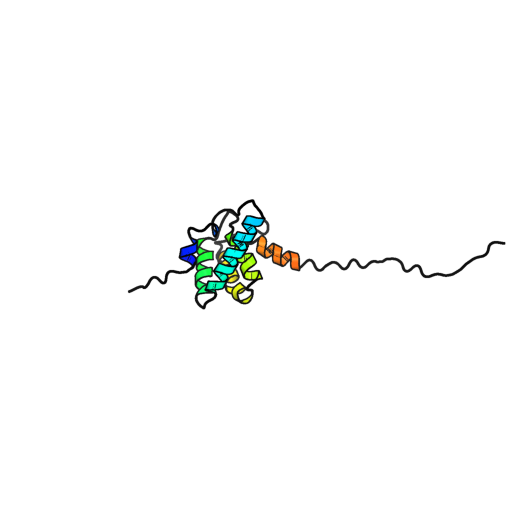 101 ASN A C 1
ATOM 817 O O . ASN A 1 101 ? -2.996 -12.495 -11.424 1.00 61.97 101 ASN A O 1
ATOM 821 N N . LYS A 1 102 ? -2.726 -14.600 -12.157 1.00 57.41 102 LYS A N 1
ATOM 822 C CA . LYS A 1 102 ? -1.266 -14.523 -12.331 1.00 57.41 102 LYS A CA 1
ATOM 823 C C . LYS A 1 102 ? -0.827 -13.474 -13.365 1.00 57.41 102 LYS A C 1
ATOM 825 O O . LYS A 1 102 ? 0.314 -13.035 -13.322 1.00 57.41 102 LYS A O 1
ATOM 830 N N . ASN A 1 103 ? -1.711 -13.135 -14.306 1.00 57.25 103 ASN A N 1
ATOM 831 C CA . ASN A 1 103 ? -1.456 -12.178 -15.380 1.00 57.25 103 ASN A CA 1
ATOM 832 C C . ASN A 1 103 ? -1.983 -10.773 -15.039 1.00 57.25 103 ASN A C 1
ATOM 834 O O . ASN A 1 103 ? -1.466 -9.807 -15.580 1.00 57.25 103 ASN A O 1
ATOM 838 N N . ASP A 1 104 ? -2.958 -10.668 -14.127 1.00 58.00 104 ASP A N 1
ATOM 839 C CA . ASP A 1 104 ? -3.517 -9.404 -13.624 1.00 58.00 104 ASP A CA 1
ATOM 840 C C . ASP A 1 104 ? -3.759 -9.509 -12.116 1.00 58.00 104 ASP A C 1
ATOM 842 O O . ASP A 1 104 ? -4.866 -9.835 -11.674 1.00 58.00 104 ASP A O 1
ATOM 846 N N . PRO A 1 105 ? -2.731 -9.299 -11.292 1.00 55.00 105 PRO A N 1
ATOM 847 C CA . PRO A 1 105 ? -2.870 -9.439 -9.864 1.00 55.00 105 PRO A CA 1
ATOM 848 C C . PRO A 1 105 ? -3.125 -8.069 -9.227 1.00 55.00 105 PRO A C 1
ATOM 850 O O . PRO A 1 105 ? -2.625 -7.055 -9.709 1.00 55.00 105 PRO A O 1
ATOM 853 N N . PRO A 1 106 ? -3.737 -8.046 -8.038 1.00 52.22 106 PRO A N 1
ATOM 854 C CA . PRO A 1 106 ? -3.669 -6.893 -7.139 1.00 52.22 106 PRO A CA 1
ATOM 855 C C . PRO A 1 106 ? -2.235 -6.590 -6.640 1.00 52.22 106 PRO A C 1
ATOM 857 O O . PRO A 1 106 ? -2.031 -5.672 -5.864 1.00 52.22 106 PRO A O 1
ATOM 860 N N . PHE A 1 107 ? -1.232 -7.375 -7.056 1.00 58.62 107 PHE A N 1
ATOM 861 C CA . PHE A 1 107 ? 0.152 -7.335 -6.576 1.00 58.62 107 PH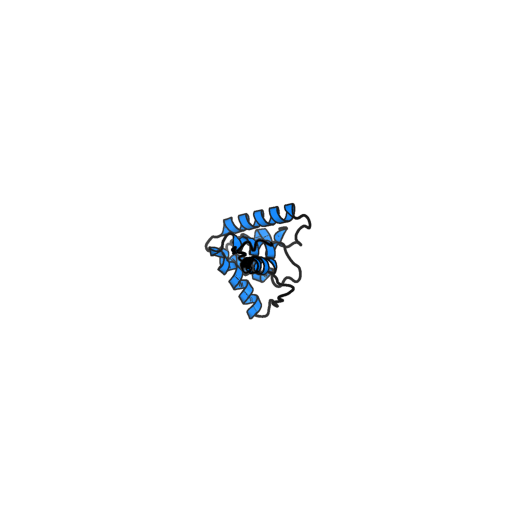E A CA 1
ATOM 862 C C . PHE A 1 107 ? 1.172 -7.802 -7.634 1.00 58.62 107 PHE A C 1
ATOM 864 O O . PHE A 1 107 ? 2.192 -8.394 -7.272 1.00 58.62 107 PHE A O 1
ATOM 871 N N . SER A 1 108 ? 0.943 -7.578 -8.940 1.00 58.44 108 SER A N 1
ATOM 872 C CA . SER A 1 108 ? 1.977 -7.879 -9.961 1.00 58.44 108 SER A CA 1
ATOM 873 C C . SER A 1 108 ? 3.307 -7.242 -9.611 1.00 58.44 108 SER A C 1
ATOM 875 O O . SER A 1 108 ? 4.330 -7.890 -9.777 1.00 58.44 108 SER A O 1
ATOM 877 N N . SER A 1 109 ? 3.297 -6.035 -9.047 1.00 54.38 109 SER A N 1
ATOM 878 C CA . SER A 1 109 ? 4.504 -5.353 -8.588 1.00 54.38 109 SER A CA 1
ATOM 879 C C . SER A 1 109 ? 5.236 -6.137 -7.494 1.00 54.38 109 SER A C 1
ATOM 881 O O . SER A 1 109 ? 6.439 -6.340 -7.611 1.00 54.38 109 SER A O 1
ATOM 883 N N . PHE A 1 110 ? 4.540 -6.663 -6.476 1.00 57.31 110 PHE A N 1
ATOM 884 C CA . PHE A 1 110 ? 5.174 -7.470 -5.421 1.00 57.31 110 PHE A CA 1
ATOM 885 C C . PHE A 1 110 ? 5.674 -8.819 -5.951 1.00 57.31 110 PHE A C 1
ATOM 887 O O . 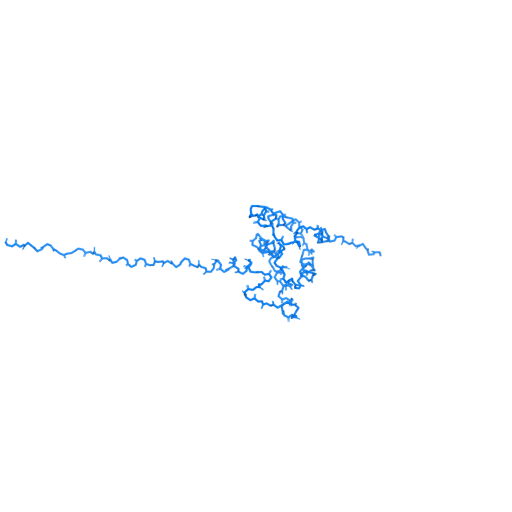PHE A 1 110 ? 6.814 -9.201 -5.698 1.00 57.31 110 PHE A O 1
ATOM 894 N N . ILE A 1 111 ? 4.854 -9.528 -6.735 1.00 59.06 111 ILE A N 1
ATOM 895 C CA . ILE A 1 111 ? 5.253 -10.806 -7.341 1.00 59.06 111 ILE A CA 1
ATOM 896 C C . ILE A 1 111 ? 6.415 -10.602 -8.320 1.00 59.06 111 ILE A C 1
ATOM 898 O O . ILE A 1 111 ? 7.335 -11.409 -8.325 1.00 59.06 111 ILE A O 1
ATOM 902 N N . SER A 1 112 ? 6.429 -9.514 -9.092 1.00 56.22 112 SER A N 1
ATOM 903 C CA . SER A 1 112 ? 7.533 -9.157 -9.987 1.00 56.22 112 SER A CA 1
ATOM 904 C C . SER A 1 112 ? 8.800 -8.808 -9.209 1.00 56.22 112 SER A C 1
ATOM 906 O O . SER A 1 112 ? 9.864 -9.291 -9.572 1.00 56.22 112 SER A O 1
ATOM 908 N N . LEU A 1 113 ? 8.709 -8.035 -8.122 1.00 55.97 113 LEU A N 1
ATOM 909 C CA . LEU A 1 113 ? 9.858 -7.708 -7.265 1.00 55.97 113 LEU A CA 1
ATOM 910 C C . LEU A 1 113 ? 10.471 -8.966 -6.628 1.00 55.97 113 LEU A C 1
ATOM 912 O O . LEU A 1 113 ? 11.689 -9.121 -6.597 1.00 55.97 113 LEU A O 1
ATOM 916 N N . VAL A 1 114 ? 9.640 -9.908 -6.174 1.00 51.59 114 VAL A N 1
ATOM 917 C CA . VAL A 1 114 ? 10.107 -11.190 -5.620 1.00 51.59 114 VAL A CA 1
ATOM 918 C C . VAL A 1 114 ? 10.583 -12.147 -6.728 1.00 51.59 114 VAL A C 1
ATOM 920 O O . VAL A 1 114 ? 11.503 -12.935 -6.511 1.00 51.59 114 VAL A O 1
ATOM 923 N N . SER A 1 115 ? 10.005 -12.070 -7.931 1.00 47.69 115 SER A N 1
ATOM 924 C CA . SER A 1 115 ? 10.402 -12.878 -9.093 1.00 47.69 115 SER A CA 1
ATOM 925 C C . SER A 1 115 ? 11.733 -12.429 -9.696 1.00 47.69 115 SER A C 1
ATOM 927 O O . SER A 1 115 ? 12.527 -13.288 -10.064 1.00 47.69 115 SER A O 1
ATOM 929 N N . GLN A 1 116 ? 12.012 -11.124 -9.756 1.00 50.69 116 GLN A N 1
ATOM 930 C CA . GLN A 1 116 ? 13.309 -10.585 -10.196 1.00 50.69 116 GLN A CA 1
ATOM 931 C C . GLN A 1 116 ? 14.449 -11.058 -9.286 1.00 50.69 116 GLN A C 1
ATOM 933 O O . GLN A 1 116 ? 15.556 -11.312 -9.744 1.00 50.69 116 GLN A O 1
ATOM 938 N N . ASN A 1 117 ? 14.167 -11.286 -8.001 1.00 45.81 117 ASN A N 1
ATOM 939 C CA . ASN A 1 117 ? 15.152 -11.819 -7.061 1.00 45.81 117 ASN A CA 1
ATOM 940 C C . ASN A 1 117 ? 15.409 -13.336 -7.216 1.00 45.81 117 ASN A C 1
ATOM 942 O O . ASN A 1 117 ? 16.316 -13.872 -6.583 1.00 45.81 117 ASN A O 1
ATOM 946 N N . ASN A 1 118 ? 14.617 -14.042 -8.036 1.00 44.09 118 ASN A N 1
ATOM 947 C CA . ASN A 1 118 ? 14.830 -15.455 -8.377 1.00 44.09 118 ASN A CA 1
ATOM 948 C C . ASN A 1 118 ? 15.610 -15.654 -9.681 1.00 44.09 118 ASN A C 1
ATOM 950 O O . ASN A 1 118 ? 15.989 -16.788 -9.994 1.00 44.09 118 ASN A O 1
ATOM 954 N N . GLU A 1 119 ? 15.912 -14.576 -10.403 1.00 46.19 119 GLU A N 1
ATOM 955 C CA . GLU A 1 119 ? 16.931 -14.581 -11.444 1.00 46.19 119 GLU A CA 1
ATOM 956 C C . GLU A 1 119 ? 18.292 -14.629 -10.742 1.00 46.19 119 GLU A C 1
ATOM 958 O O . GLU A 1 119 ? 19.009 -13.639 -10.611 1.00 46.19 119 GLU A O 1
ATOM 963 N N . ARG A 1 120 ? 18.660 -15.818 -10.239 1.00 41.16 120 ARG A N 1
ATOM 964 C CA . ARG A 1 120 ? 20.077 -16.132 -10.041 1.00 41.16 120 ARG A CA 1
ATOM 965 C C . ARG A 1 120 ? 20.762 -15.710 -11.338 1.00 41.16 120 ARG A C 1
ATOM 967 O O . ARG A 1 120 ? 20.291 -16.171 -12.379 1.00 41.16 120 ARG A O 1
ATOM 974 N N . PRO A 1 121 ? 21.826 -14.885 -11.312 1.00 42.22 121 PRO A N 1
ATOM 975 C CA . PRO A 1 121 ? 22.630 -14.724 -12.504 1.00 42.22 121 PRO A CA 1
ATOM 976 C C . PRO A 1 121 ? 23.031 -16.142 -12.891 1.00 42.22 121 PRO A C 1
ATOM 978 O O . PRO A 1 121 ? 23.723 -16.825 -12.127 1.00 42.22 121 PRO A O 1
ATOM 981 N N . GLU A 1 122 ? 22.495 -16.631 -14.008 1.00 44.94 122 GLU A N 1
ATOM 982 C CA . GLU A 1 122 ? 23.074 -17.771 -14.682 1.00 44.94 122 GLU A CA 1
ATOM 983 C C . GLU A 1 122 ? 24.503 -17.333 -14.920 1.00 44.94 122 GLU A C 1
ATOM 985 O O . GLU A 1 122 ? 24.802 -16.450 -15.719 1.00 44.94 122 GLU A O 1
ATOM 990 N N . MET A 1 123 ? 25.376 -17.862 -14.074 1.00 45.34 123 MET A N 1
ATOM 991 C CA . MET A 1 123 ? 26.802 -17.792 -14.242 1.00 45.34 123 MET A CA 1
ATOM 992 C C . MET A 1 123 ? 27.009 -18.530 -15.554 1.00 45.34 123 MET A C 1
ATOM 994 O O . MET A 1 123 ? 27.064 -19.762 -15.570 1.00 45.34 123 MET A O 1
ATOM 998 N N . GLU A 1 124 ? 27.002 -17.763 -16.651 1.00 44.34 124 GLU A N 1
ATOM 999 C CA . GLU A 1 124 ? 27.532 -18.148 -17.944 1.00 44.34 124 GLU A CA 1
ATOM 1000 C C . GLU A 1 124 ? 28.903 -18.715 -17.634 1.00 44.34 124 GLU A C 1
ATOM 1002 O O . GLU A 1 124 ? 29.892 -18.015 -17.404 1.00 44.34 124 GLU A O 1
ATOM 1007 N N . THR A 1 125 ? 28.920 -20.034 -17.510 1.00 40.47 125 THR A N 1
ATOM 1008 C CA . THR A 1 125 ? 30.140 -20.789 -17.426 1.00 40.47 125 THR A CA 1
ATOM 1009 C C . THR A 1 125 ? 30.734 -20.566 -18.800 1.00 40.47 125 THR A C 1
ATOM 1011 O O . THR A 1 125 ? 30.256 -21.115 -19.782 1.00 40.47 125 THR A O 1
ATOM 1014 N N . LEU A 1 126 ? 31.693 -19.648 -18.897 1.00 44.44 126 LEU A N 1
ATOM 1015 C CA . LEU A 1 126 ? 32.512 -19.478 -20.080 1.00 44.44 126 LEU A CA 1
ATOM 1016 C C . LEU A 1 126 ? 33.267 -20.793 -20.281 1.00 44.44 126 LEU A C 1
ATOM 1018 O O . LEU A 1 126 ? 34.384 -20.974 -19.800 1.00 44.44 126 LEU A O 1
ATOM 1022 N N . ASN A 1 127 ? 32.667 -21.721 -21.021 1.00 47.22 127 ASN A N 1
ATOM 1023 C CA . ASN A 1 127 ? 33.384 -22.752 -21.754 1.00 47.22 127 ASN A CA 1
ATOM 1024 C C . ASN A 1 127 ? 34.172 -22.072 -22.883 1.00 47.22 127 ASN A C 1
ATOM 1026 O O . ASN A 1 127 ? 33.881 -22.230 -24.064 1.00 47.22 127 ASN A O 1
ATOM 1030 N N . ASN A 1 128 ? 35.196 -21.314 -22.488 1.00 40.59 128 ASN A N 1
ATOM 1031 C CA . ASN A 1 128 ? 36.299 -20.946 -23.352 1.00 40.59 128 ASN A CA 1
ATOM 1032 C C . ASN A 1 128 ? 37.361 -22.031 -23.228 1.00 40.59 128 ASN A C 1
ATOM 1034 O O . ASN A 1 128 ? 38.130 -22.100 -22.270 1.00 40.59 128 ASN A O 1
ATOM 1038 N N . SER A 1 129 ? 37.330 -22.900 -24.233 1.00 44.19 129 SER A N 1
ATOM 1039 C CA . SER A 1 129 ? 38.359 -23.838 -24.653 1.00 44.19 129 SER A CA 1
ATOM 1040 C C . SER A 1 129 ? 39.758 -23.468 -24.163 1.00 44.19 129 SER A C 1
ATOM 1042 O O . SER A 1 129 ? 40.364 -22.492 -24.604 1.00 44.19 129 SER A O 1
ATOM 1044 N N . THR A 1 130 ? 40.295 -24.302 -23.278 1.00 41.34 130 THR A N 1
ATOM 1045 C CA . THR A 1 130 ? 41.709 -24.322 -22.919 1.00 41.34 130 THR A CA 1
ATOM 1046 C C . THR A 1 130 ? 42.524 -24.738 -24.146 1.00 41.34 130 THR A C 1
ATOM 1048 O O . THR A 1 130 ? 42.761 -25.919 -24.378 1.00 41.34 130 THR A O 1
ATOM 1051 N N . SER A 1 131 ? 42.960 -23.776 -24.959 1.00 42.84 131 SER A N 1
ATOM 1052 C CA . SER A 1 131 ? 44.058 -23.984 -25.902 1.00 42.84 131 SER A CA 1
ATOM 1053 C C . SER A 1 131 ? 45.376 -23.849 -25.138 1.00 42.84 131 SER A C 1
ATOM 1055 O O . SER A 1 131 ? 45.922 -22.752 -25.017 1.00 42.84 131 SER A O 1
ATOM 1057 N N . PHE A 1 132 ? 45.865 -24.962 -24.590 1.00 38.88 132 PHE A N 1
ATOM 1058 C CA . PHE A 1 132 ? 47.249 -25.082 -24.133 1.00 38.88 132 PHE A CA 1
ATOM 1059 C C . PHE A 1 132 ? 48.092 -25.812 -25.188 1.00 38.88 132 PHE A C 1
ATOM 1061 O O . PHE A 1 132 ? 47.624 -26.694 -25.901 1.00 38.88 132 PHE A O 1
ATOM 1068 N N . ILE A 1 133 ? 49.327 -25.342 -25.300 1.00 45.75 133 ILE A N 1
ATOM 1069 C CA . ILE A 1 133 ? 50.268 -25.420 -26.420 1.00 45.75 133 ILE A CA 1
ATOM 1070 C C . ILE A 1 133 ? 51.086 -26.728 -26.418 1.00 45.75 133 ILE A C 1
ATOM 1072 O O . ILE A 1 133 ? 51.685 -27.040 -25.399 1.00 45.75 133 ILE A O 1
ATOM 1076 N N . GLU A 1 134 ? 51.232 -27.389 -27.575 1.00 36.16 134 GLU A N 1
ATOM 1077 C CA . GLU A 1 134 ? 52.379 -28.228 -28.016 1.00 36.16 134 GLU A CA 1
ATOM 1078 C C . GLU A 1 134 ? 52.212 -28.430 -29.546 1.00 36.16 134 GLU A C 1
ATOM 1080 O O . GLU A 1 134 ? 51.108 -28.737 -29.974 1.00 36.16 134 GLU A O 1
ATOM 1085 N N . LYS A 1 135 ? 53.144 -28.283 -30.501 1.00 42.31 135 LYS A N 1
ATOM 1086 C CA . LYS A 1 135 ? 54.607 -28.119 -30.626 1.00 42.31 135 LYS A CA 1
ATOM 1087 C C . LYS A 1 135 ? 54.908 -27.535 -32.034 1.00 42.31 135 LYS A C 1
ATOM 1089 O O . LYS A 1 135 ? 54.069 -27.680 -32.925 1.00 42.31 135 LYS A O 1
ATOM 1094 N N . PRO A 1 136 ? 56.098 -26.961 -32.303 1.00 46.91 136 PRO A N 1
ATOM 1095 C CA . PRO A 1 136 ? 56.493 -26.576 -33.655 1.00 46.91 136 PRO A CA 1
ATOM 1096 C C . PRO A 1 136 ? 56.974 -27.811 -34.435 1.00 46.91 136 PRO A C 1
ATOM 1098 O O . PRO A 1 136 ? 57.896 -28.498 -34.001 1.00 46.91 136 PRO A O 1
ATOM 1101 N N . THR A 1 137 ? 56.381 -28.085 -35.598 1.00 50.22 137 THR A N 1
ATOM 1102 C CA . THR A 1 137 ? 56.976 -28.997 -36.589 1.00 50.22 137 THR A CA 1
ATOM 1103 C C . THR A 1 137 ? 57.645 -28.137 -37.651 1.00 50.22 137 THR A C 1
ATOM 1105 O O . THR A 1 137 ? 56.975 -27.491 -38.455 1.00 50.22 137 THR A O 1
ATOM 1108 N N . MET A 1 138 ? 58.974 -28.076 -37.594 1.00 45.69 138 MET A N 1
ATOM 1109 C CA . MET A 1 138 ? 59.806 -27.462 -38.623 1.00 45.69 138 MET A CA 1
ATOM 1110 C C . MET A 1 138 ? 59.633 -28.270 -39.920 1.00 45.69 138 MET A C 1
ATOM 1112 O O . MET A 1 138 ? 59.772 -29.492 -39.906 1.00 45.69 138 MET A O 1
ATOM 1116 N N . CYS A 1 139 ? 59.281 -27.600 -41.016 1.00 45.09 139 CYS A N 1
ATOM 1117 C CA . CYS A 1 139 ? 59.337 -28.180 -42.354 1.00 45.09 139 CYS A CA 1
ATOM 1118 C C . CYS A 1 139 ? 60.725 -27.919 -42.959 1.00 45.09 139 CYS A C 1
ATOM 1120 O O . CYS A 1 139 ? 61.143 -26.762 -42.977 1.00 45.09 139 CYS A O 1
ATOM 1122 N N . LEU A 1 140 ? 61.308 -28.994 -43.513 1.00 45.31 140 LEU A N 1
ATOM 1123 C CA . LEU A 1 140 ? 62.542 -29.129 -44.314 1.00 45.31 140 LEU A CA 1
ATOM 1124 C C . LEU A 1 140 ? 63.884 -29.111 -43.568 1.00 45.31 140 LEU A C 1
ATOM 1126 O O . LEU A 1 140 ? 64.298 -28.049 -43.061 1.00 45.31 140 LEU A O 1
#

pLDDT: mean 70.89, std 17.64, range [29.38, 90.94]

Secondary structure (DSSP, 8-state):
-------GGGGGGGSGGGSPPPS-HHHHHHHHHHHHHHHHHT-STTHHHHHHHHHHHH-S-SS--HHHHHHHHHHHH-GGGHHHHHHHHHHHHHTTSS---SSS-TTHHHHHHHHHTT----------------------

InterPro domains:
  IPR026211 GIGANTEA [PTHR36319] (1-121)

Sequence (140 aa):
MSVSSEKWIDGLQFTSLFRPPPQDEPQRQAQIIAYVEYFGQFTSEQFPEDVAQLIQNYYPSKEGRLLDEVLAIFVLHHPEHGHAVVHPILSCIIDGTLVYNKNDPPFSSFISLVSQNNERPEMETLNNSTSFIEKPTMCL

Radius of gyration: 24.35 Å; chains: 1; bounding box: 82×41×69 Å

Organism: Colocasia esculenta (NCBI:txid4460)

Foldseek 3Di:
DDPPPCDPVVVCPPDQQFPAADPDPVVLVVVLVVVLVVLVVVPDPCSLVSLLVVCVVRPPDPGAGSNLSSLLVNCVVCVVCVCSNVVSVVVCCVVVVHPADCVDHSHVVNVVVVVVVVPPPPPPPPPPDPPDDDDDDDDD